Protein AF-A0A2A2W7C7-F1 (afdb_monomer_lite)

Radius of gyration: 20.25 Å; chains: 1; bounding box: 45×19×71 Å

Sequence (93 aa):
MLISSVVCGQHATHDTTAPSVAITSLKYNDSVGGKVDVTADASDDVGVVEVEFYKDGTLVESDTTSPYSVRFDFNAHAPDQTYRIKSIAMKRK

Foldseek 3Di:
DDDDDDPPDPPVPPDPWFKDKDWDPDDPPDDDAAKDKIWMDIDDPVDFQKKFKDKQNHTDDIDRDPRDIDIDGPHDPDPPDDIDIDMGTDDDD

Structure (mmCIF, N/CA/C/O backbone):
data_AF-A0A2A2W7C7-F1
#
_entry.id   AF-A0A2A2W7C7-F1
#
loop_
_atom_site.group_PDB
_atom_site.id
_atom_site.type_symbol
_atom_site.label_atom_id
_atom_site.label_alt_id
_atom_site.label_comp_id
_atom_site.label_asym_id
_atom_site.label_entity_id
_atom_site.label_seq_id
_atom_site.pdbx_PDB_ins_code
_atom_site.Cartn_x
_atom_site.Cartn_y
_atom_site.Cartn_z
_atom_site.occupancy
_atom_site.B_iso_or_equiv
_atom_site.auth_seq_id
_atom_site.auth_comp_id
_atom_site.auth_asym_id
_atom_site.auth_atom_id
_atom_site.pdbx_PDB_model_num
ATOM 1 N N . MET A 1 1 ? -27.955 -7.198 54.985 1.00 45.53 1 MET A N 1
ATOM 2 C CA . MET A 1 1 ? -28.244 -6.199 53.936 1.00 45.53 1 MET A CA 1
ATOM 3 C C . MET A 1 1 ? -26.986 -6.077 53.088 1.00 45.53 1 MET A C 1
ATOM 5 O O . MET A 1 1 ? -26.053 -5.405 53.497 1.00 45.53 1 MET A O 1
ATOM 9 N N . LEU A 1 2 ? -26.885 -6.861 52.013 1.00 40.19 2 LEU A N 1
ATOM 10 C CA . LEU A 1 2 ? -25.718 -6.844 51.127 1.00 40.19 2 LEU A CA 1
ATOM 11 C C . LEU A 1 2 ? -25.950 -5.752 50.088 1.00 40.19 2 LEU A C 1
ATOM 13 O O . LEU A 1 2 ? -26.868 -5.853 49.278 1.00 40.19 2 LEU A O 1
ATOM 17 N N . ILE A 1 3 ? -25.161 -4.687 50.158 1.00 54.00 3 ILE A N 1
ATOM 18 C CA . ILE A 1 3 ? -25.196 -3.615 49.170 1.00 54.00 3 ILE A CA 1
ATOM 19 C C . ILE A 1 3 ? -24.403 -4.135 47.969 1.00 54.00 3 ILE A C 1
ATOM 21 O O . ILE A 1 3 ? -23.179 -4.214 48.019 1.00 54.00 3 ILE A O 1
ATOM 25 N N . SER A 1 4 ? -25.101 -4.577 46.922 1.00 49.88 4 SER A N 1
ATOM 26 C CA . SER A 1 4 ? -24.471 -4.827 45.624 1.00 49.88 4 SER A CA 1
ATOM 27 C C . SER A 1 4 ? -24.206 -3.478 44.974 1.00 49.88 4 SER A C 1
ATOM 29 O O . SER A 1 4 ? -25.131 -2.809 44.517 1.00 49.88 4 SER A O 1
ATOM 31 N N . SER A 1 5 ? -22.948 -3.052 44.974 1.00 61.12 5 SER A N 1
ATOM 32 C CA . SER A 1 5 ? -22.517 -1.879 44.223 1.00 61.12 5 SER A CA 1
ATOM 33 C C . SER A 1 5 ? -22.604 -2.194 42.730 1.00 61.12 5 SER A C 1
ATOM 35 O O . SER A 1 5 ? -21.824 -2.987 42.209 1.00 61.12 5 SER A O 1
ATOM 37 N N . VAL A 1 6 ? -23.560 -1.576 42.039 1.00 56.19 6 VAL A N 1
ATOM 38 C CA . VAL A 1 6 ? -23.579 -1.510 40.576 1.00 56.19 6 VAL A CA 1
ATOM 39 C C . VAL A 1 6 ? -22.582 -0.431 40.172 1.00 56.19 6 VAL A C 1
ATOM 41 O O . VAL A 1 6 ? -22.789 0.748 40.455 1.00 56.19 6 VAL A O 1
ATOM 44 N N . VAL A 1 7 ? -21.487 -0.820 39.523 1.00 61.56 7 VAL A N 1
ATOM 45 C CA . VAL A 1 7 ? -20.628 0.146 38.835 1.00 61.56 7 VAL A CA 1
ATOM 46 C C . VAL A 1 7 ? -21.337 0.528 37.536 1.00 61.56 7 VAL A C 1
ATOM 48 O O . VAL A 1 7 ? -21.392 -0.261 36.597 1.00 61.56 7 VAL A O 1
ATOM 51 N N . CYS A 1 8 ? -21.902 1.735 37.469 1.00 50.38 8 CYS A N 1
ATOM 52 C CA . CYS A 1 8 ? -22.209 2.365 36.188 1.00 50.38 8 CYS A CA 1
ATOM 53 C C . CYS A 1 8 ? -20.892 2.914 35.641 1.00 50.38 8 CYS A C 1
ATOM 55 O O . CYS A 1 8 ? -20.435 3.984 36.031 1.00 50.38 8 CYS A O 1
ATOM 57 N N . GLY A 1 9 ? -20.225 2.117 34.820 1.00 50.81 9 GLY A N 1
ATOM 58 C CA . GLY A 1 9 ? -18.909 2.463 34.316 1.00 50.81 9 GLY A CA 1
ATOM 59 C C . GLY A 1 9 ? -18.475 1.469 33.268 1.00 50.81 9 GLY A C 1
ATOM 60 O O . GLY A 1 9 ? -17.496 0.757 33.465 1.00 50.81 9 GLY A O 1
ATOM 61 N N . GLN A 1 10 ? -19.187 1.430 32.140 1.00 46.81 10 GLN A N 1
ATOM 62 C CA . GLN A 1 10 ? -18.532 1.002 30.912 1.00 46.81 10 GLN A CA 1
ATOM 63 C C . GLN A 1 10 ? -17.559 2.119 30.556 1.00 46.81 10 GLN A C 1
ATOM 65 O O . GLN A 1 10 ? -17.873 3.036 29.801 1.00 46.81 10 GLN A O 1
ATOM 70 N N . HIS A 1 11 ? -16.392 2.084 31.189 1.00 48.28 11 HIS A N 1
ATOM 71 C CA . HIS A 1 11 ? -15.226 2.729 30.635 1.00 48.28 11 HIS A CA 1
ATOM 72 C C . HIS A 1 11 ? -15.028 1.995 29.311 1.00 48.28 11 HIS A C 1
ATOM 74 O O . HIS A 1 11 ? -14.536 0.869 29.303 1.00 48.28 11 HIS A O 1
ATOM 80 N N . ALA A 1 12 ? -15.547 2.555 28.216 1.00 59.38 12 ALA A N 1
ATOM 81 C CA . ALA A 1 12 ? -15.141 2.130 26.893 1.0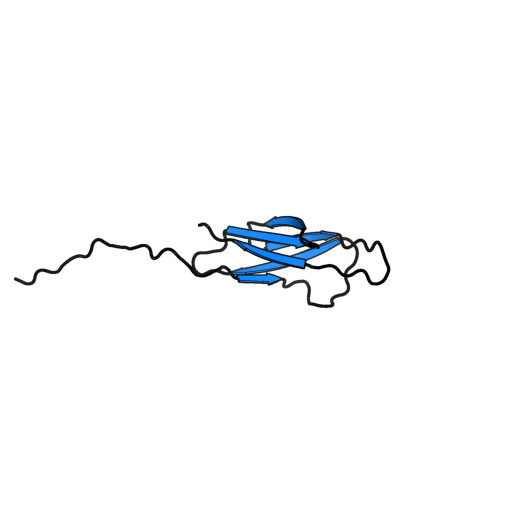0 59.38 12 ALA A CA 1
ATOM 82 C C .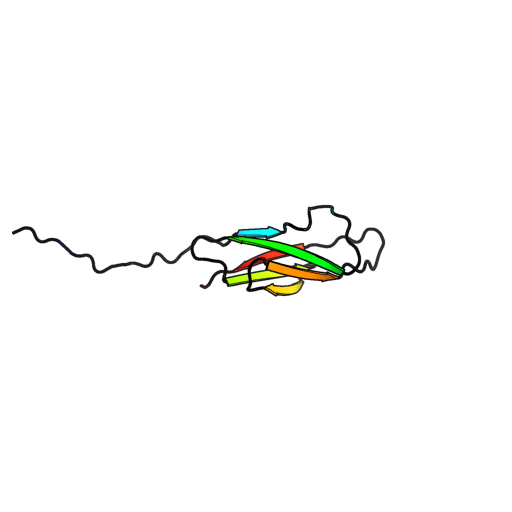 ALA A 1 12 ? -13.631 2.333 26.902 1.00 59.38 12 ALA A C 1
ATOM 84 O O . ALA A 1 12 ? -13.159 3.470 26.910 1.00 59.38 12 ALA A O 1
ATOM 85 N N . THR A 1 13 ? -12.885 1.249 27.096 1.00 60.50 13 THR A N 1
ATOM 86 C CA . THR A 1 13 ? -11.434 1.275 27.038 1.00 60.50 13 THR A CA 1
ATOM 87 C C . THR A 1 13 ? -11.128 1.801 25.653 1.00 60.50 13 THR A C 1
ATOM 89 O O . THR A 1 13 ? -11.451 1.135 24.672 1.00 60.50 13 THR A O 1
ATOM 92 N N . HIS A 1 14 ? -10.649 3.045 25.578 1.00 69.00 14 HIS A N 1
ATOM 93 C CA . HIS A 1 14 ? -10.246 3.651 24.319 1.00 69.00 14 HIS A CA 1
ATOM 94 C C . HIS A 1 14 ? -9.281 2.674 23.661 1.00 69.00 14 HIS A C 1
ATOM 96 O O . HIS A 1 14 ? -8.297 2.268 24.280 1.00 69.00 14 HIS A O 1
ATOM 102 N N . ASP A 1 15 ? -9.647 2.188 22.483 1.00 79.31 15 ASP A N 1
ATOM 103 C CA . ASP A 1 15 ? -8.880 1.151 21.823 1.00 79.31 15 ASP A CA 1
ATOM 104 C C . ASP A 1 15 ? -7.536 1.741 21.365 1.00 79.31 15 ASP A C 1
ATOM 106 O O . ASP A 1 15 ? -7.462 2.704 20.596 1.00 79.31 15 ASP A O 1
ATOM 110 N N . THR A 1 16 ? -6.452 1.125 21.838 1.00 83.06 16 THR A N 1
ATOM 111 C CA . THR A 1 16 ? -5.068 1.548 21.587 1.00 83.06 16 THR A CA 1
ATOM 112 C C . THR A 1 16 ? -4.302 0.605 20.661 1.00 83.06 16 THR A C 1
ATOM 114 O O . THR A 1 16 ? -3.154 0.902 20.321 1.00 83.06 16 THR A O 1
ATOM 117 N N . THR A 1 17 ? -4.907 -0.501 20.223 1.00 88.62 17 THR A N 1
ATOM 118 C CA . THR A 1 17 ? -4.273 -1.459 19.312 1.00 88.62 17 THR A CA 1
ATOM 119 C C . THR A 1 17 ? -4.138 -0.819 17.934 1.00 88.62 17 THR A C 1
ATOM 121 O O . THR A 1 17 ? -5.090 -0.261 17.409 1.00 88.62 17 THR A O 1
ATOM 124 N N . ALA A 1 18 ? -2.946 -0.794 17.343 1.00 89.38 18 ALA A N 1
ATOM 125 C CA . ALA A 1 18 ? -2.808 -0.241 15.998 1.00 89.38 18 ALA A CA 1
ATOM 126 C C . ALA A 1 18 ? -3.313 -1.252 14.953 1.00 89.38 18 ALA A C 1
ATOM 128 O O . ALA A 1 18 ? -2.988 -2.438 15.073 1.00 89.38 18 ALA A O 1
ATOM 129 N N . PRO A 1 19 ? -3.996 -0.795 13.890 1.00 95.00 19 PRO A N 1
ATOM 130 C CA . PRO A 1 19 ? -4.415 -1.675 12.813 1.00 95.00 19 PRO A CA 1
ATOM 131 C C . PRO A 1 19 ? -3.195 -2.225 12.065 1.00 95.00 19 PRO A C 1
ATOM 133 O O . PRO A 1 19 ? -2.161 -1.565 11.915 1.00 95.00 19 PRO A O 1
ATOM 136 N N . SER A 1 20 ? -3.330 -3.446 11.561 1.00 96.56 20 SER A N 1
ATOM 137 C CA . SER A 1 20 ? -2.330 -4.132 10.743 1.00 96.56 20 SER A CA 1
ATOM 138 C C . SER A 1 20 ? -2.751 -4.155 9.277 1.00 96.56 20 SER A C 1
ATOM 140 O O . SER A 1 20 ? -3.940 -4.192 8.966 1.00 96.56 20 SER A O 1
ATOM 142 N N . VAL A 1 21 ? -1.775 -4.142 8.368 1.00 97.00 21 VAL A N 1
ATOM 143 C CA . VAL A 1 21 ? -2.007 -4.267 6.925 1.00 97.00 21 VAL A CA 1
ATOM 144 C C . VAL A 1 21 ? -0.871 -5.030 6.261 1.00 97.00 21 VAL A C 1
ATOM 146 O O . VAL A 1 21 ? 0.298 -4.834 6.602 1.00 97.00 21 VAL A O 1
ATOM 149 N N . ALA A 1 22 ? -1.210 -5.875 5.294 1.00 95.88 22 ALA A N 1
ATOM 150 C CA . ALA A 1 22 ? -0.254 -6.595 4.469 1.00 95.88 22 ALA A CA 1
ATOM 151 C C . ALA A 1 22 ? -0.697 -6.591 3.004 1.00 95.88 22 ALA A C 1
ATOM 153 O O . ALA A 1 22 ? -1.835 -6.927 2.689 1.00 95.88 22 ALA A O 1
ATOM 154 N N . ILE A 1 23 ? 0.224 -6.242 2.106 1.00 95.69 23 ILE A N 1
ATOM 155 C CA . ILE A 1 23 ? 0.032 -6.414 0.663 1.00 95.69 23 ILE A CA 1
ATOM 156 C C . ILE A 1 23 ? 0.144 -7.903 0.340 1.00 95.69 23 ILE A C 1
ATOM 158 O O . ILE A 1 23 ? 1.098 -8.558 0.763 1.00 95.69 23 ILE A O 1
ATOM 162 N N . THR A 1 24 ? -0.824 -8.430 -0.407 1.00 95.75 24 THR A N 1
ATOM 163 C CA . THR A 1 24 ? -0.940 -9.867 -0.698 1.00 95.75 24 THR A CA 1
ATOM 164 C C . THR A 1 24 ? -0.686 -10.220 -2.158 1.00 95.75 24 THR A C 1
ATOM 166 O O . THR A 1 24 ? -0.249 -11.336 -2.439 1.00 95.75 24 THR A O 1
ATOM 169 N N . SER A 1 25 ? -0.904 -9.286 -3.087 1.00 91.88 25 SER A N 1
ATOM 170 C CA . SER A 1 25 ? -0.712 -9.531 -4.523 1.00 91.88 25 SER A CA 1
ATOM 171 C C . SER A 1 25 ? 0.736 -9.404 -4.999 1.00 91.88 25 SER A C 1
ATOM 173 O O . SER A 1 25 ? 1.081 -9.998 -6.017 1.00 91.88 25 SER A O 1
ATOM 175 N N . LEU A 1 26 ? 1.567 -8.627 -4.296 1.00 92.00 26 LEU A N 1
ATOM 176 C CA . LEU A 1 26 ? 2.976 -8.403 -4.618 1.00 92.00 26 LEU A CA 1
ATOM 177 C C . LEU A 1 26 ? 3.868 -8.823 -3.453 1.00 92.00 26 LEU A C 1
ATOM 179 O O . LEU A 1 26 ? 3.537 -8.612 -2.285 1.00 92.00 26 LEU A O 1
ATOM 183 N N . LYS A 1 27 ? 5.039 -9.356 -3.779 1.00 88.75 27 LYS A N 1
ATOM 184 C CA . LYS A 1 27 ? 6.105 -9.706 -2.842 1.00 88.75 27 LYS A CA 1
ATOM 185 C C . LYS A 1 27 ? 7.308 -8.794 -3.038 1.00 88.75 27 LYS A C 1
ATOM 187 O O . LYS A 1 27 ? 7.507 -8.172 -4.082 1.00 88.75 27 LYS A O 1
ATOM 192 N N . TYR A 1 28 ? 8.131 -8.706 -1.996 1.00 83.19 28 TYR A N 1
ATOM 193 C CA . TYR A 1 28 ? 9.422 -8.038 -2.104 1.00 83.19 28 TYR A CA 1
ATOM 194 C C . TYR A 1 28 ? 10.225 -8.688 -3.229 1.00 83.19 28 TYR A C 1
ATOM 196 O O . TYR A 1 28 ? 10.366 -9.901 -3.183 1.00 83.19 28 TYR A O 1
ATOM 204 N N . ASN A 1 29 ? 10.773 -7.874 -4.140 1.00 83.94 29 ASN A N 1
ATOM 205 C CA . ASN A 1 29 ? 11.523 -8.249 -5.350 1.00 83.94 29 ASN A CA 1
ATOM 206 C C . ASN A 1 29 ? 10.720 -8.738 -6.570 1.00 83.94 29 ASN A C 1
ATOM 208 O O . ASN A 1 29 ? 11.342 -9.093 -7.574 1.00 83.94 29 ASN A O 1
ATOM 212 N N . ASP A 1 30 ? 9.386 -8.685 -6.537 1.00 88.56 30 ASP A N 1
ATOM 213 C CA . ASP A 1 30 ? 8.587 -8.983 -7.726 1.00 88.56 30 ASP A CA 1
ATOM 214 C C . ASP A 1 30 ? 8.928 -8.034 -8.885 1.00 88.56 30 ASP A C 1
ATOM 216 O O . ASP A 1 30 ? 9.109 -6.825 -8.712 1.00 88.56 30 ASP A O 1
ATOM 220 N N . SER A 1 31 ? 8.985 -8.593 -10.095 1.00 89.00 31 SER A N 1
ATOM 221 C CA . SER A 1 31 ? 9.090 -7.799 -11.319 1.00 89.00 31 SER A CA 1
ATOM 222 C C . SER A 1 31 ? 7.721 -7.240 -11.687 1.00 89.00 31 SER A C 1
ATOM 224 O O . SER A 1 31 ? 6.763 -7.990 -11.863 1.00 89.00 31 SER A O 1
ATOM 226 N N . VAL A 1 32 ? 7.642 -5.920 -11.831 1.00 91.44 32 VAL A N 1
ATOM 227 C CA . VAL A 1 32 ? 6.409 -5.196 -12.156 1.00 91.44 32 VAL A CA 1
ATOM 228 C C . VAL A 1 32 ? 6.590 -4.347 -13.410 1.00 91.44 32 VAL A C 1
ATOM 230 O O . VAL A 1 32 ? 7.695 -3.902 -13.718 1.00 91.44 32 VAL A O 1
ATOM 233 N N . GLY A 1 33 ? 5.497 -4.110 -14.134 1.00 90.94 33 GLY A N 1
ATOM 234 C CA . GLY A 1 33 ? 5.493 -3.260 -15.320 1.00 90.94 33 GLY A CA 1
ATOM 235 C C . GLY A 1 33 ? 4.077 -2.929 -15.778 1.00 90.94 33 GLY A C 1
ATOM 236 O O . GLY A 1 33 ? 3.177 -3.764 -15.697 1.00 90.94 33 GLY A O 1
ATOM 237 N N . GLY A 1 34 ? 3.880 -1.700 -16.255 1.00 92.19 34 GLY A N 1
ATOM 238 C CA . GLY A 1 34 ? 2.564 -1.208 -16.660 1.00 92.19 34 GLY A CA 1
ATOM 239 C C . GLY A 1 34 ? 1.580 -1.145 -15.490 1.00 92.19 34 GLY A C 1
ATOM 240 O O . GLY A 1 34 ? 1.969 -0.902 -14.350 1.00 92.19 34 GLY A O 1
ATOM 241 N N . LYS A 1 35 ? 0.290 -1.349 -15.764 1.00 94.94 35 LYS A N 1
ATOM 242 C CA . LYS A 1 35 ? -0.757 -1.270 -14.738 1.00 94.94 35 LYS A CA 1
ATOM 243 C C . LYS A 1 35 ? -0.918 -2.603 -14.018 1.00 94.94 35 LYS A C 1
ATOM 245 O O . LYS A 1 35 ? -1.186 -3.612 -14.665 1.00 94.94 35 LYS A O 1
ATOM 250 N N . VAL A 1 36 ? -0.809 -2.584 -12.696 1.00 95.56 36 VAL A N 1
ATOM 251 C CA . VAL A 1 36 ? -0.907 -3.771 -11.840 1.00 95.56 36 VAL A CA 1
ATOM 252 C C . VAL A 1 36 ? -1.910 -3.507 -10.724 1.00 95.56 36 VAL A C 1
ATOM 254 O O . VAL A 1 36 ? -1.840 -2.473 -10.057 1.00 95.56 36 VAL A O 1
ATOM 257 N N . ASP A 1 37 ? -2.828 -4.451 -10.523 1.00 96.25 37 ASP A N 1
ATOM 258 C CA . ASP A 1 37 ? -3.738 -4.442 -9.379 1.00 96.25 37 ASP A CA 1
ATOM 259 C C . ASP A 1 37 ? -3.017 -4.962 -8.145 1.00 96.25 37 ASP A C 1
ATOM 261 O O . ASP A 1 37 ? -2.470 -6.070 -8.138 1.00 96.25 37 ASP A O 1
ATOM 265 N N . VAL A 1 38 ? -3.010 -4.145 -7.100 1.00 96.50 38 VAL A N 1
ATOM 266 C CA . VAL A 1 38 ? -2.412 -4.478 -5.821 1.00 96.50 38 VAL A CA 1
ATOM 267 C C . VAL A 1 38 ? -3.489 -4.634 -4.771 1.00 96.50 38 VAL A C 1
ATOM 269 O O . VAL A 1 38 ? -4.259 -3.710 -4.547 1.00 96.50 38 VAL A O 1
ATOM 272 N N . THR A 1 39 ? -3.535 -5.801 -4.131 1.00 97.50 39 THR A N 1
ATOM 273 C CA . THR A 1 39 ? -4.484 -6.113 -3.059 1.00 97.50 39 THR A CA 1
ATOM 274 C C . THR A 1 39 ? -3.785 -6.114 -1.711 1.00 97.50 39 THR A C 1
ATOM 276 O O . THR A 1 39 ? -2.613 -6.498 -1.605 1.00 97.50 39 THR A O 1
ATOM 279 N N . ALA A 1 40 ? -4.508 -5.716 -0.670 1.00 97.31 40 ALA A N 1
ATOM 280 C CA . ALA A 1 40 ? -4.049 -5.803 0.704 1.00 97.31 40 ALA A CA 1
ATOM 281 C C . ALA A 1 40 ? -5.156 -6.304 1.631 1.00 97.31 40 ALA A C 1
ATOM 283 O O . ALA A 1 40 ? -6.329 -5.979 1.458 1.00 97.31 40 ALA A O 1
ATOM 284 N N . ASP A 1 41 ? -4.743 -7.043 2.654 1.00 96.81 41 ASP A N 1
ATOM 285 C CA . ASP A 1 41 ? -5.592 -7.414 3.777 1.00 96.81 41 ASP A CA 1
ATOM 286 C C . ASP A 1 41 ? -5.231 -6.543 4.976 1.00 96.81 41 ASP A C 1
ATOM 288 O O . ASP A 1 41 ? -4.051 -6.321 5.268 1.00 96.81 41 ASP A O 1
ATOM 292 N N . ALA A 1 42 ? -6.249 -6.054 5.678 1.00 96.56 42 ALA A N 1
ATOM 293 C CA . ALA A 1 42 ? -6.079 -5.273 6.891 1.00 96.56 42 ALA A CA 1
ATOM 294 C C . ALA A 1 42 ? -6.967 -5.812 8.009 1.00 96.56 42 ALA A C 1
ATOM 296 O O . ALA A 1 42 ? -8.075 -6.293 7.766 1.00 96.56 42 ALA A O 1
ATOM 297 N N . SER A 1 43 ? -6.468 -5.741 9.240 1.00 94.38 43 SER A N 1
ATOM 298 C CA . SER A 1 43 ? -7.194 -6.209 10.418 1.00 94.38 43 SER A CA 1
ATOM 299 C C . SER A 1 43 ? -6.855 -5.387 11.652 1.00 94.38 43 SER A C 1
ATOM 301 O O . SER A 1 43 ? -5.735 -4.893 11.797 1.00 94.38 43 SER A O 1
ATOM 303 N N . ASP A 1 44 ? -7.841 -5.258 12.527 1.00 93.69 44 ASP A N 1
ATOM 304 C CA . ASP A 1 44 ? -7.804 -4.529 13.790 1.00 93.69 44 ASP A CA 1
ATOM 305 C C . ASP A 1 44 ? -8.863 -5.147 14.722 1.00 93.69 44 ASP A C 1
ATOM 307 O O . ASP A 1 44 ? -9.765 -5.842 14.239 1.00 93.69 44 ASP A O 1
ATOM 311 N N . ASP A 1 45 ? -8.757 -4.944 16.033 1.00 90.44 45 ASP A N 1
ATOM 312 C CA . ASP A 1 45 ? -9.700 -5.488 17.020 1.00 90.44 45 ASP A CA 1
ATOM 313 C C . ASP A 1 45 ? -11.036 -4.729 17.063 1.00 90.44 45 ASP A C 1
ATOM 315 O O . ASP A 1 45 ? -12.063 -5.337 17.378 1.00 90.44 45 ASP A O 1
ATOM 319 N N . VAL A 1 46 ? -11.055 -3.444 16.691 1.00 89.38 46 VAL A N 1
ATOM 320 C CA . VAL A 1 46 ? -12.282 -2.626 16.599 1.00 89.38 46 VAL A CA 1
ATOM 321 C C . VAL A 1 46 ? -12.720 -2.402 15.155 1.00 89.38 46 VAL A C 1
ATOM 323 O O . VAL A 1 46 ? -13.912 -2.222 14.882 1.00 89.38 46 VAL A O 1
ATOM 326 N N . GLY A 1 47 ? -11.780 -2.478 14.220 1.00 90.62 47 GLY A N 1
ATOM 327 C CA . GLY A 1 47 ? -12.053 -2.526 12.792 1.00 90.62 47 GLY A CA 1
ATOM 328 C C . GLY A 1 47 ? -11.275 -1.482 12.005 1.00 90.62 47 GLY A C 1
ATOM 329 O O . GLY A 1 47 ? -10.936 -0.400 12.485 1.00 90.62 47 GLY A O 1
ATOM 330 N N . VAL A 1 48 ? -11.020 -1.816 10.745 1.00 95.31 48 VAL A N 1
ATOM 331 C CA . VAL A 1 48 ? -10.313 -0.947 9.805 1.00 95.31 48 VAL A CA 1
ATOM 332 C C . VAL A 1 48 ? -11.332 -0.115 9.037 1.00 95.31 48 VAL A C 1
ATOM 334 O O . VAL A 1 48 ? -12.278 -0.646 8.459 1.00 95.31 48 VAL A O 1
ATOM 337 N N . VAL A 1 49 ? -11.138 1.199 9.039 1.00 95.81 49 VAL A N 1
ATOM 338 C CA . VAL A 1 49 ? -11.991 2.158 8.324 1.00 95.81 49 VAL A CA 1
ATOM 339 C C . VAL A 1 49 ? -11.507 2.349 6.892 1.00 95.81 49 VAL A C 1
ATOM 341 O O . VAL A 1 49 ? -12.316 2.532 5.988 1.00 95.81 49 VAL A O 1
ATOM 344 N N . GLU A 1 50 ? -10.193 2.317 6.690 1.00 96.31 50 GLU A N 1
ATOM 345 C CA . GLU A 1 50 ? -9.568 2.671 5.421 1.00 96.31 50 GLU A CA 1
ATOM 346 C C . GLU A 1 50 ? -8.160 2.078 5.326 1.00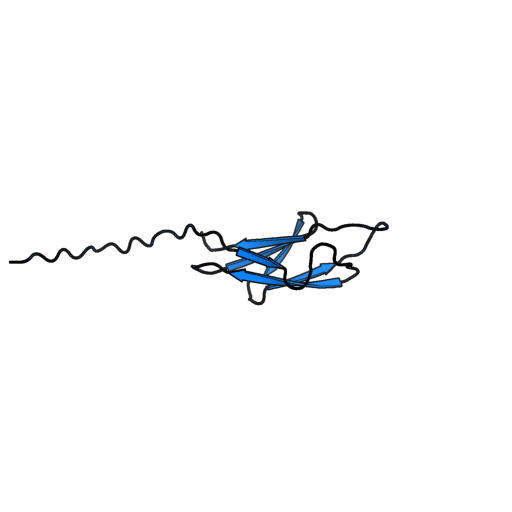 96.31 50 GLU A C 1
ATOM 348 O O . GLU A 1 50 ? -7.463 1.946 6.337 1.00 96.31 50 GLU A O 1
ATOM 353 N N . VAL A 1 51 ? -7.733 1.744 4.111 1.00 98.00 51 VAL A N 1
ATOM 354 C CA . VAL A 1 51 ? -6.349 1.412 3.777 1.00 98.00 51 VAL A CA 1
ATOM 355 C C . VAL A 1 51 ? -5.839 2.409 2.751 1.00 98.00 51 VAL A C 1
ATOM 357 O O . VAL A 1 51 ? -6.359 2.506 1.646 1.00 98.00 51 VAL A O 1
ATOM 360 N N . GLU A 1 52 ? -4.786 3.129 3.105 1.00 98.00 52 GLU A N 1
ATOM 361 C CA . GLU A 1 52 ? -4.083 4.036 2.210 1.00 98.00 52 GLU A CA 1
ATOM 362 C C . GLU A 1 52 ? -2.935 3.317 1.502 1.00 98.00 52 GLU A C 1
ATOM 364 O O . GLU A 1 52 ? -2.116 2.645 2.141 1.00 98.00 52 GLU A O 1
ATOM 369 N N . PHE A 1 53 ? -2.822 3.516 0.193 1.00 98.12 53 PHE A N 1
ATOM 370 C CA . PHE A 1 53 ? -1.788 2.932 -0.647 1.00 98.12 53 PHE A CA 1
ATOM 371 C C . PHE A 1 53 ? -0.841 3.999 -1.186 1.00 98.12 53 PHE A C 1
ATOM 373 O O . PHE A 1 53 ? -1.240 4.966 -1.832 1.00 98.12 53 PHE A O 1
ATOM 380 N N . TYR A 1 54 ? 0.450 3.780 -0.972 1.00 97.81 54 TYR A N 1
ATOM 381 C CA . TYR A 1 54 ? 1.513 4.705 -1.325 1.00 97.81 54 TYR A CA 1
ATOM 382 C C . TYR A 1 54 ? 2.483 4.076 -2.320 1.00 97.81 54 TYR A C 1
ATOM 384 O O . TYR A 1 54 ? 2.922 2.935 -2.139 1.00 97.81 54 TYR A O 1
ATOM 392 N N . LYS A 1 55 ? 2.900 4.872 -3.305 1.00 96.00 55 LYS A N 1
ATOM 393 C CA . LYS A 1 55 ? 3.997 4.569 -4.226 1.00 96.00 55 LYS A CA 1
ATOM 394 C C . LYS A 1 55 ? 5.069 5.648 -4.100 1.00 96.00 55 LYS A C 1
ATOM 396 O O . LYS A 1 55 ? 4.779 6.834 -4.220 1.00 96.00 55 LYS A O 1
ATOM 401 N N . ASP A 1 56 ? 6.297 5.236 -3.802 1.00 94.31 56 ASP A N 1
ATOM 402 C CA . ASP A 1 56 ? 7.459 6.113 -3.587 1.00 94.31 56 ASP A CA 1
ATOM 403 C C . ASP A 1 56 ? 7.201 7.229 -2.560 1.00 94.31 56 ASP A C 1
ATOM 405 O O . ASP A 1 56 ? 7.727 8.335 -2.647 1.00 94.31 56 ASP A O 1
ATOM 409 N N . GLY A 1 57 ? 6.371 6.923 -1.558 1.00 95.56 57 GLY A N 1
ATOM 410 C CA . GLY A 1 57 ? 5.981 7.853 -0.497 1.00 95.56 57 GLY A CA 1
ATOM 411 C C . GLY A 1 57 ? 4.839 8.806 -0.858 1.00 95.56 57 GLY A C 1
ATOM 412 O O . GLY A 1 57 ? 4.400 9.552 0.012 1.00 95.56 57 GLY A O 1
ATOM 413 N N . THR A 1 58 ? 4.320 8.764 -2.086 1.00 96.38 58 THR A N 1
ATOM 414 C CA . THR A 1 58 ? 3.135 9.529 -2.501 1.00 96.38 58 THR A CA 1
ATOM 415 C C . THR A 1 58 ? 1.882 8.676 -2.347 1.00 96.38 58 THR A C 1
ATOM 417 O O . THR A 1 58 ? 1.869 7.530 -2.799 1.00 96.38 58 THR A O 1
ATOM 420 N N . LEU A 1 59 ? 0.845 9.224 -1.707 1.00 96.94 59 LEU A N 1
ATOM 421 C CA . LEU A 1 59 ? -0.473 8.593 -1.625 1.00 96.94 59 LEU A CA 1
ATOM 422 C C . LEU A 1 59 ? -1.060 8.500 -3.035 1.00 96.94 59 LEU A C 1
ATOM 424 O O . LEU A 1 59 ? -1.149 9.511 -3.731 1.00 96.94 59 LEU A O 1
ATOM 428 N N . VAL A 1 60 ? -1.431 7.294 -3.452 1.00 97.25 60 VAL A N 1
ATOM 429 C CA . VAL A 1 60 ? -2.061 7.051 -4.754 1.00 97.25 60 VAL A CA 1
ATOM 430 C C . VAL A 1 60 ? -3.569 6.987 -4.596 1.00 97.25 60 VAL A C 1
ATOM 432 O O . VAL A 1 60 ? -4.284 7.697 -5.294 1.00 97.25 60 VAL A O 1
ATOM 435 N N . GLU A 1 61 ? -4.037 6.163 -3.664 1.00 97.75 61 GLU A N 1
ATOM 436 C CA . GLU A 1 61 ? -5.457 5.968 -3.398 1.00 97.75 61 GLU A CA 1
ATOM 437 C C . GLU A 1 61 ? -5.645 5.478 -1.966 1.00 97.75 61 GLU A C 1
ATOM 439 O O . GLU A 1 61 ? -4.718 4.943 -1.347 1.00 97.75 61 GLU A O 1
ATOM 444 N N . SER A 1 62 ? -6.853 5.652 -1.455 1.00 97.31 62 SER A N 1
ATOM 445 C CA . SER A 1 62 ? -7.303 5.036 -0.226 1.00 97.31 62 SER A CA 1
ATOM 446 C C . SER A 1 62 ? -8.601 4.274 -0.476 1.00 97.31 62 SER A C 1
ATOM 448 O O . SER A 1 62 ? -9.481 4.738 -1.202 1.00 97.31 62 SER A O 1
ATOM 450 N N . ASP A 1 63 ? -8.692 3.073 0.087 1.00 98.00 63 ASP A N 1
ATOM 451 C CA . ASP A 1 63 ? -9.821 2.169 -0.103 1.00 98.00 63 ASP A CA 1
ATOM 452 C C . ASP A 1 63 ? -10.482 1.870 1.243 1.00 98.00 63 ASP A C 1
ATOM 454 O O . ASP A 1 63 ? -9.825 1.567 2.240 1.00 98.00 63 ASP A O 1
ATOM 458 N N . THR A 1 64 ? -11.805 1.960 1.270 1.00 96.94 64 THR A N 1
ATOM 459 C CA . THR A 1 64 ? -12.63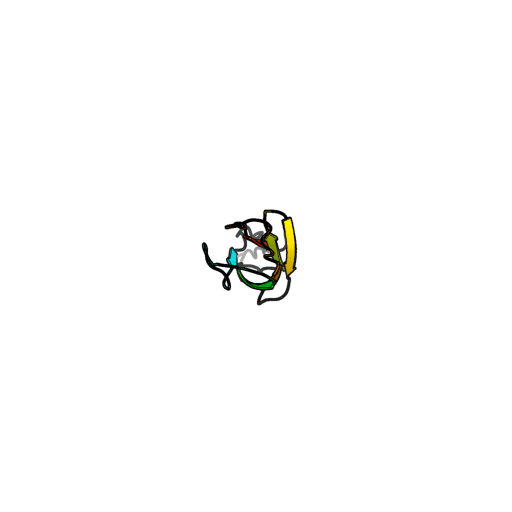7 1.753 2.464 1.00 96.94 64 THR A CA 1
ATOM 460 C C . THR A 1 64 ? -13.401 0.431 2.417 1.00 96.94 64 THR A C 1
ATOM 462 O O . THR A 1 64 ? -14.090 0.086 3.377 1.00 96.94 64 THR A O 1
ATOM 465 N N . THR A 1 65 ? -13.284 -0.335 1.326 1.00 95.50 65 THR A N 1
ATOM 466 C CA . THR A 1 65 ? -14.029 -1.581 1.120 1.00 95.50 65 THR A CA 1
ATOM 467 C C . THR A 1 65 ? -13.082 -2.770 1.034 1.00 95.50 65 THR A C 1
ATOM 469 O O . THR A 1 65 ? -12.272 -2.874 0.125 1.00 95.50 65 THR A O 1
ATOM 472 N N . SER A 1 66 ? -13.212 -3.712 1.969 1.00 92.81 66 SER A N 1
ATOM 473 C CA . SER A 1 66 ? -12.490 -4.985 1.888 1.00 92.81 66 SER A CA 1
ATOM 474 C C . SER A 1 66 ? -13.137 -5.915 0.842 1.00 92.81 66 SER A C 1
ATOM 476 O O . SER A 1 66 ? -14.371 -6.003 0.812 1.00 92.81 66 SER A O 1
ATOM 478 N N . PRO A 1 67 ? -12.362 -6.646 0.013 1.00 94.81 67 PRO A N 1
ATOM 479 C CA . PRO A 1 67 ? -10.895 -6.692 -0.030 1.00 94.81 67 PRO A CA 1
ATOM 480 C C . PRO A 1 67 ? -10.284 -5.413 -0.618 1.00 94.81 67 PRO A C 1
ATOM 482 O O . PRO A 1 67 ? -10.674 -4.988 -1.702 1.00 94.81 67 PRO A O 1
ATOM 485 N N . TYR A 1 68 ? -9.303 -4.837 0.086 1.00 97.56 68 TYR A N 1
ATOM 486 C CA . TYR A 1 68 ? -8.739 -3.536 -0.272 1.00 97.56 68 TYR A CA 1
ATOM 487 C C . TYR A 1 68 ? -7.845 -3.649 -1.499 1.00 97.56 68 TYR A C 1
ATOM 489 O O . TYR A 1 68 ? -6.999 -4.551 -1.580 1.00 97.56 68 TYR A O 1
ATOM 497 N N . SER A 1 69 ? -7.982 -2.714 -2.435 1.00 97.81 69 SER A N 1
ATOM 498 C CA . SER A 1 69 ? -7.194 -2.737 -3.661 1.00 97.81 69 SER A CA 1
ATOM 499 C C .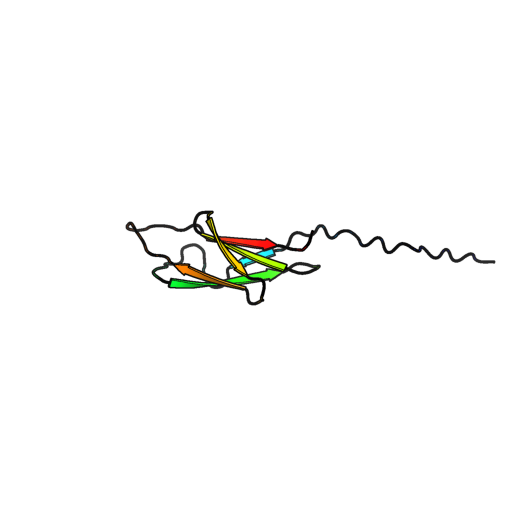 SER A 1 69 ? -6.855 -1.356 -4.210 1.00 97.81 69 SER A C 1
ATOM 501 O O . SER A 1 69 ? -7.537 -0.373 -3.958 1.00 97.81 69 SER A O 1
ATOM 503 N N . VAL A 1 70 ? -5.778 -1.300 -4.990 1.00 97.75 70 VAL A N 1
ATOM 504 C CA . VAL A 1 70 ? -5.365 -0.122 -5.755 1.00 97.75 70 VAL A CA 1
ATOM 505 C C . VAL A 1 70 ? -4.770 -0.563 -7.083 1.00 97.75 70 VAL A C 1
ATOM 507 O O . VAL A 1 70 ? -4.109 -1.599 -7.169 1.00 97.75 70 VAL A O 1
ATOM 510 N N . ARG A 1 71 ? -4.934 0.245 -8.130 1.00 97.62 71 ARG A N 1
ATOM 511 C CA . ARG A 1 71 ? -4.225 0.035 -9.395 1.00 97.62 71 ARG A CA 1
ATOM 512 C C . ARG A 1 71 ? -3.012 0.956 -9.483 1.00 97.62 71 ARG A C 1
ATOM 514 O O . ARG A 1 71 ? -3.155 2.155 -9.713 1.00 97.62 71 ARG A O 1
ATOM 521 N N . PHE A 1 72 ? -1.810 0.394 -9.361 1.00 96.50 72 PHE A N 1
ATOM 522 C CA . PHE A 1 72 ? -0.573 1.139 -9.598 1.00 96.50 72 PHE A CA 1
ATOM 523 C C . PHE A 1 72 ? -0.176 1.109 -11.069 1.00 96.50 72 PHE A C 1
ATOM 525 O O . PHE A 1 72 ? -0.392 0.124 -11.770 1.00 96.50 72 PHE A O 1
ATOM 532 N N . ASP A 1 73 ? 0.468 2.184 -11.514 1.00 94.75 73 ASP A N 1
ATOM 533 C CA . ASP A 1 73 ? 1.151 2.237 -12.801 1.00 94.75 73 ASP A CA 1
ATOM 534 C C . ASP A 1 73 ? 2.672 2.190 -12.580 1.00 94.75 73 ASP A C 1
ATOM 536 O O . ASP A 1 73 ? 3.244 3.102 -11.982 1.00 94.75 73 ASP A O 1
ATOM 540 N N . PHE A 1 74 ? 3.326 1.125 -13.039 1.00 93.69 74 PHE A N 1
ATOM 541 C CA . PHE A 1 74 ? 4.763 0.855 -12.961 1.00 93.69 74 PHE A CA 1
ATOM 542 C C . PHE A 1 74 ? 5.476 1.110 -14.297 1.00 93.69 74 PHE A C 1
ATOM 544 O O . PHE A 1 74 ? 6.254 0.283 -14.774 1.00 93.69 74 PHE A O 1
ATOM 551 N N . ASN A 1 75 ? 5.212 2.251 -14.933 1.00 91.94 75 ASN A N 1
ATOM 552 C CA . ASN A 1 75 ? 5.993 2.684 -16.091 1.00 91.94 75 ASN A CA 1
ATOM 553 C C . ASN A 1 75 ? 7.435 3.015 -15.683 1.00 91.94 75 ASN A C 1
ATOM 555 O O . ASN A 1 75 ? 7.705 4.038 -15.046 1.00 91.94 75 ASN A O 1
ATOM 559 N N . ALA A 1 76 ? 8.360 2.131 -16.057 1.00 85.81 76 ALA A N 1
ATOM 560 C CA . ALA A 1 76 ? 9.783 2.325 -15.841 1.00 85.81 76 ALA A CA 1
ATOM 561 C C . ALA A 1 76 ? 10.303 3.462 -16.732 1.00 85.81 76 ALA A C 1
ATOM 563 O O . ALA A 1 76 ? 10.159 3.434 -17.953 1.00 85.81 76 ALA A O 1
ATOM 564 N N . HIS A 1 77 ? 10.936 4.455 -16.111 1.00 85.19 77 HIS A N 1
ATOM 565 C CA . HIS A 1 77 ? 11.611 5.550 -16.816 1.00 85.19 77 HIS A CA 1
ATOM 566 C C . HIS A 1 77 ? 13.119 5.302 -16.987 1.00 85.19 77 HIS A C 1
ATOM 568 O O . HIS A 1 77 ? 13.796 6.063 -17.674 1.00 85.19 77 HIS A O 1
ATOM 574 N N . ALA A 1 78 ? 13.636 4.235 -16.374 1.00 88.31 78 ALA A N 1
ATOM 575 C CA . ALA A 1 78 ? 15.026 3.806 -16.431 1.00 88.31 78 ALA A CA 1
ATOM 576 C C . ALA A 1 78 ? 15.113 2.269 -16.316 1.00 88.31 78 ALA A C 1
ATOM 578 O O . ALA A 1 78 ? 14.191 1.656 -15.766 1.00 88.31 78 ALA A O 1
ATOM 579 N N . PRO A 1 79 ? 16.201 1.640 -16.808 1.00 86.38 79 PRO A N 1
ATOM 580 C CA . PRO A 1 79 ? 16.486 0.232 -16.541 1.00 86.38 79 PRO A CA 1
ATOM 581 C C . PRO A 1 79 ? 16.538 -0.045 -15.036 1.00 86.38 79 PRO A C 1
ATOM 583 O O . PRO A 1 79 ? 17.019 0.794 -14.275 1.00 86.38 79 PRO A O 1
ATOM 586 N N . ASP A 1 80 ? 16.039 -1.211 -14.625 1.00 86.06 80 ASP A N 1
ATOM 587 C CA . ASP A 1 80 ? 16.074 -1.701 -13.240 1.00 86.06 80 ASP A CA 1
ATOM 588 C C . ASP A 1 80 ? 15.495 -0.724 -12.195 1.00 86.06 80 ASP A C 1
ATOM 590 O O . ASP A 1 80 ? 15.866 -0.747 -11.018 1.00 86.06 80 ASP A O 1
ATOM 594 N N . GLN A 1 81 ? 14.563 0.144 -12.611 1.00 91.25 81 GLN A N 1
ATOM 595 C CA . GLN A 1 81 ? 13.861 1.050 -11.707 1.00 91.25 81 GLN A CA 1
ATOM 596 C C . GLN A 1 81 ? 13.144 0.252 -10.612 1.00 91.25 81 GLN A C 1
ATOM 598 O O . GLN A 1 81 ? 12.333 -0.631 -10.886 1.00 91.25 81 GLN A O 1
ATOM 603 N N . THR A 1 82 ? 13.401 0.619 -9.358 1.00 91.44 82 THR A N 1
ATOM 604 C CA . THR A 1 82 ? 12.712 0.052 -8.194 1.00 91.44 82 THR A CA 1
ATOM 605 C C . THR A 1 82 ? 11.637 1.006 -7.692 1.00 91.44 82 THR A C 1
ATOM 607 O O . THR A 1 82 ? 11.770 2.224 -7.817 1.00 91.44 82 THR A O 1
ATOM 610 N N . TYR A 1 83 ? 10.573 0.452 -7.116 1.00 93.25 83 TYR A N 1
ATOM 611 C CA . TYR A 1 83 ? 9.476 1.217 -6.530 1.00 93.25 83 TYR A CA 1
ATOM 612 C C . TYR A 1 83 ? 9.289 0.826 -5.071 1.00 93.25 83 TYR A C 1
ATOM 614 O O . TYR A 1 83 ? 9.395 -0.349 -4.706 1.00 93.25 83 TYR A O 1
ATOM 622 N N . ARG A 1 84 ? 8.988 1.807 -4.223 1.00 93.19 84 ARG A N 1
ATOM 623 C CA . ARG A 1 84 ? 8.684 1.584 -2.807 1.00 93.19 84 ARG A CA 1
ATOM 624 C C . ARG A 1 84 ? 7.182 1.631 -2.610 1.00 93.19 84 ARG A C 1
ATOM 626 O O . ARG A 1 84 ? 6.595 2.710 -2.604 1.00 93.19 84 ARG A O 1
ATOM 633 N N . ILE A 1 85 ? 6.575 0.465 -2.424 1.00 95.06 85 ILE A N 1
ATOM 634 C CA . ILE A 1 85 ? 5.152 0.366 -2.110 1.00 95.06 85 ILE A CA 1
ATOM 635 C C . ILE A 1 85 ? 4.966 0.272 -0.600 1.00 95.06 85 ILE A C 1
ATOM 637 O O . ILE A 1 85 ? 5.698 -0.442 0.089 1.00 95.06 85 ILE A O 1
ATOM 641 N N . LYS A 1 86 ? 3.992 1.017 -0.084 1.00 95.25 86 LYS A N 1
ATOM 642 C CA . LYS A 1 86 ? 3.597 0.983 1.322 1.00 95.25 86 LYS A CA 1
ATOM 643 C C . LYS A 1 86 ? 2.078 1.035 1.411 1.00 95.25 86 LYS A C 1
ATOM 645 O O . LYS A 1 86 ? 1.456 1.813 0.700 1.00 95.25 86 LYS A O 1
ATOM 650 N N . SER A 1 87 ? 1.505 0.256 2.316 1.00 96.69 87 SER A N 1
ATOM 651 C CA . SER A 1 87 ? 0.110 0.382 2.727 1.00 96.69 87 SER A CA 1
ATOM 652 C C . SER A 1 87 ? 0.037 0.794 4.197 1.00 96.69 87 SER A C 1
ATOM 654 O O . SER A 1 87 ? 0.928 0.463 4.986 1.00 96.69 87 SER A O 1
ATOM 656 N N . ILE A 1 88 ? -0.998 1.540 4.571 1.00 96.62 88 ILE A N 1
ATOM 657 C CA . ILE A 1 88 ? -1.282 1.928 5.958 1.00 96.62 88 ILE A CA 1
ATOM 658 C C . ILE A 1 88 ? -2.765 1.678 6.210 1.00 96.62 88 ILE A C 1
ATOM 660 O O . ILE A 1 88 ? -3.593 2.246 5.512 1.00 96.62 88 ILE A O 1
ATOM 664 N N . ALA A 1 89 ? -3.100 0.853 7.201 1.00 97.06 89 ALA A N 1
ATOM 665 C CA . ALA A 1 89 ? -4.476 0.744 7.669 1.00 97.06 89 ALA A CA 1
ATOM 666 C C . ALA A 1 89 ? -4.768 1.826 8.708 1.00 97.06 89 ALA A C 1
ATOM 668 O O . ALA A 1 89 ? -3.914 2.174 9.528 1.00 97.06 89 ALA A O 1
ATOM 669 N N . MET A 1 90 ? -5.987 2.344 8.678 1.00 93.69 90 MET A N 1
ATOM 670 C CA . MET A 1 90 ? -6.484 3.345 9.604 1.00 93.69 90 MET A CA 1
ATOM 671 C C . MET A 1 90 ? -7.729 2.836 10.312 1.00 93.69 90 MET A C 1
ATOM 673 O O . MET A 1 90 ? -8.592 2.192 9.718 1.00 93.69 90 MET A O 1
ATOM 677 N N . LYS A 1 91 ? -7.838 3.188 11.590 1.00 88.62 91 LYS A N 1
ATOM 678 C CA . LYS A 1 91 ? -9.045 3.022 12.397 1.00 88.62 91 LYS A CA 1
ATOM 679 C C . LYS A 1 91 ? -9.561 4.390 12.836 1.00 88.62 91 LYS A C 1
ATOM 681 O O . LYS A 1 91 ? -8.831 5.387 12.791 1.00 88.62 91 LYS A O 1
ATOM 686 N N . ARG A 1 92 ? -10.822 4.459 13.258 1.00 80.38 92 ARG A N 1
ATOM 687 C CA . ARG A 1 92 ? -11.396 5.704 13.785 1.00 80.38 92 ARG A CA 1
ATOM 688 C C . ARG A 1 92 ? -10.706 6.066 15.110 1.00 80.38 92 ARG A C 1
ATOM 690 O O . ARG A 1 92 ? -10.475 5.186 15.930 1.00 80.38 92 ARG A O 1
ATOM 697 N N . LYS A 1 93 ? -10.352 7.344 15.282 1.00 63.62 93 LYS A N 1
ATOM 698 C CA . LYS A 1 93 ? -9.735 7.874 16.51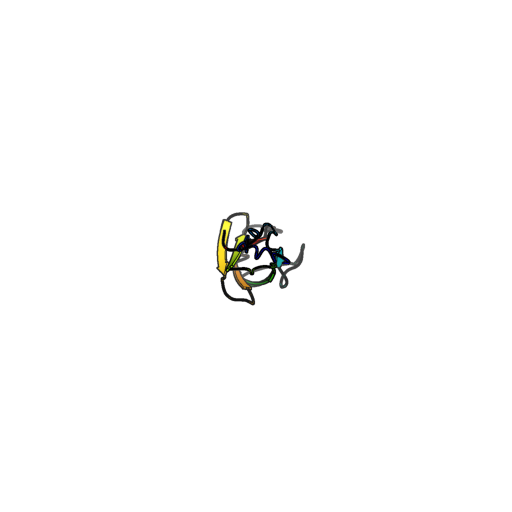3 1.00 63.62 93 LYS A CA 1
ATOM 699 C C . LYS A 1 93 ? -10.706 7.908 17.689 1.00 63.62 93 LYS A C 1
ATOM 701 O O . LYS A 1 93 ? -11.899 8.194 17.428 1.00 63.62 93 LYS A O 1
#

pLDDT: mean 87.06, std 15.18, range [40.19, 98.12]

Secondary structure (DSSP, 8-state):
----------------PPPEEEE-S--TT----EEEEEEEEEE-SS---EEEEEETTEEEEEE-SSSEEEEEEE--SSTT----EEEEEE---